Protein AF-A0A496T6Y1-F1 (afdb_monomer_lite)

Secondary structure (DSSP, 8-state):
----------SEEEEEESS--TTHHHHHHHTS-PEE--STTSEEEEEEE-TT--STT-EEEEE-SS-EEEEESSHHHHHHHHHHHHHHHHHHHHHS-S--

pLDDT: mean 82.59, std 15.87, range [31.66, 96.56]

Structure (mmCIF, N/CA/C/O backbone):
data_AF-A0A496T6Y1-F1
#
_entry.id   AF-A0A496T6Y1-F1
#
loop_
_atom_site.group_PDB
_atom_site.id
_atom_site.type_symbol
_atom_site.label_atom_id
_atom_site.label_alt_id
_atom_site.label_comp_id
_atom_site.label_asym_id
_atom_site.label_entity_id
_atom_site.label_seq_id
_atom_site.pdbx_PDB_ins_code
_atom_site.Cartn_x
_atom_site.Cartn_y
_atom_site.Cartn_z
_atom_site.occupancy
_atom_site.B_iso_or_equiv
_atom_site.auth_seq_id
_atom_site.auth_comp_id
_atom_site.auth_asym_id
_atom_site.auth_atom_id
_atom_site.pdbx_PDB_model_num
ATOM 1 N N . MET A 1 1 ? 3.579 -20.003 23.072 1.00 39.22 1 MET A N 1
ATOM 2 C CA . MET A 1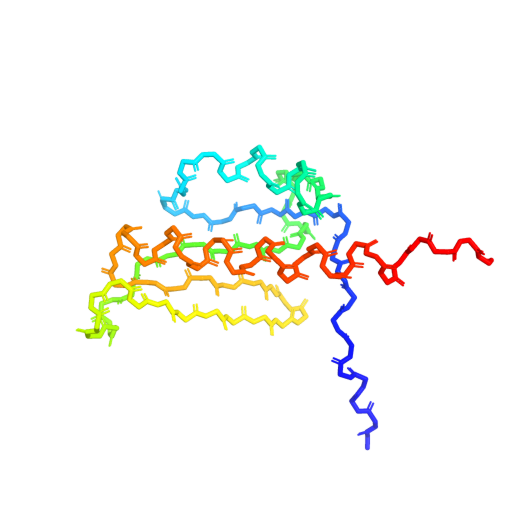 1 ? 2.795 -18.782 22.784 1.00 39.22 1 MET A CA 1
ATOM 3 C C . MET A 1 1 ? 2.076 -18.992 21.466 1.00 39.22 1 MET A C 1
ATOM 5 O O . MET A 1 1 ? 2.749 -19.178 20.462 1.00 39.22 1 MET A O 1
ATOM 9 N N . ALA A 1 2 ? 0.745 -19.044 21.466 1.00 41.97 2 ALA A N 1
ATOM 10 C CA . ALA A 1 2 ? -0.024 -19.116 20.229 1.00 41.97 2 ALA A CA 1
ATOM 11 C C . ALA A 1 2 ? -0.016 -17.723 19.587 1.00 41.97 2 ALA A C 1
ATOM 13 O O . ALA A 1 2 ? -0.673 -16.803 20.073 1.00 41.97 2 ALA A O 1
ATOM 14 N N . VAL A 1 3 ? 0.787 -17.542 18.542 1.00 45.28 3 VAL A N 1
ATOM 15 C CA . VAL A 1 3 ? 0.670 -16.362 17.688 1.00 45.28 3 VAL A CA 1
ATOM 16 C C . VAL A 1 3 ? -0.596 -16.585 16.876 1.00 45.28 3 VAL A C 1
ATOM 18 O O . VAL A 1 3 ? -0.602 -17.407 15.967 1.00 45.28 3 VAL A O 1
ATOM 21 N N . SER A 1 4 ? -1.686 -15.905 17.235 1.00 49.38 4 SER A N 1
ATOM 22 C CA . SER A 1 4 ? -2.791 -15.753 16.290 1.00 49.38 4 SER A CA 1
ATOM 23 C C . SER A 1 4 ? -2.223 -15.024 15.071 1.00 49.38 4 SER A C 1
ATOM 25 O O . SER A 1 4 ? -1.820 -13.861 15.168 1.00 49.38 4 SER A O 1
ATOM 27 N N . SER A 1 5 ? -2.087 -15.765 13.972 1.00 56.03 5 SER A N 1
ATOM 28 C CA . SER A 1 5 ? -1.551 -15.326 12.682 1.00 56.03 5 SER A CA 1
ATOM 29 C C . SER A 1 5 ? -2.594 -14.595 11.834 1.00 56.03 5 SER A C 1
ATOM 31 O O . SER A 1 5 ? -2.335 -14.293 10.671 1.00 56.03 5 SER A O 1
ATOM 33 N N . GLU A 1 6 ? -3.772 -14.310 12.393 1.00 64.44 6 GLU A N 1
ATOM 34 C CA . GLU A 1 6 ? -4.817 -13.575 11.697 1.00 64.44 6 GLU A CA 1
ATOM 35 C C . GLU A 1 6 ? -4.527 -12.075 11.688 1.00 64.44 6 GLU A C 1
ATOM 37 O O . GLU A 1 6 ? -4.361 -11.418 12.720 1.00 64.44 6 GLU A O 1
ATOM 42 N N . PHE A 1 7 ? -4.498 -11.527 10.478 1.00 66.88 7 PHE A N 1
ATOM 43 C CA . PHE A 1 7 ? -4.536 -10.096 10.256 1.00 66.88 7 PHE A CA 1
ATOM 44 C C . PHE A 1 7 ? -5.989 -9.622 10.353 1.00 66.88 7 PHE A C 1
ATOM 46 O O . PHE A 1 7 ? -6.768 -9.778 9.413 1.00 66.88 7 PHE A O 1
ATOM 53 N N . VAL A 1 8 ? -6.365 -9.044 11.495 1.00 69.69 8 VAL A N 1
ATOM 54 C CA . VAL A 1 8 ? -7.658 -8.363 11.628 1.00 69.69 8 VAL A CA 1
ATOM 55 C C . VAL A 1 8 ? -7.548 -7.024 10.906 1.00 69.69 8 VAL A C 1
ATOM 57 O O . VAL A 1 8 ? -6.862 -6.113 11.371 1.00 69.69 8 VAL A O 1
ATOM 60 N N . GLY A 1 9 ? -8.180 -6.926 9.735 1.00 71.12 9 GLY A N 1
ATOM 61 C CA . GLY A 1 9 ? -8.124 -5.727 8.905 1.00 71.12 9 GLY A CA 1
ATOM 62 C C . GLY A 1 9 ? -8.600 -4.475 9.662 1.00 71.12 9 GLY A C 1
ATOM 63 O O . GLY A 1 9 ? -9.618 -4.529 10.356 1.00 71.12 9 GLY A O 1
ATOM 64 N N . PRO A 1 10 ? -7.897 -3.333 9.547 1.00 79.12 10 PRO A N 1
ATOM 65 C CA . PRO A 1 10 ? -8.296 -2.097 10.216 1.00 79.12 10 PRO A CA 1
ATOM 66 C C . PRO A 1 10 ? -9.596 -1.540 9.619 1.00 79.12 10 PRO A C 1
ATOM 68 O O . PRO A 1 10 ? -9.826 -1.642 8.423 1.00 79.12 10 PRO A O 1
ATOM 71 N N . SER A 1 11 ? -10.429 -0.869 10.417 1.00 78.62 11 SER A N 1
ATOM 72 C CA . SER A 1 11 ? -11.632 -0.180 9.908 1.00 78.62 11 SER A CA 1
ATOM 73 C C . SER A 1 11 ? -11.340 1.231 9.376 1.00 78.62 11 SER A C 1
ATOM 75 O O . SER A 1 11 ? -12.080 1.763 8.541 1.00 78.62 11 SER A O 1
ATOM 77 N N . ALA A 1 12 ? -10.246 1.843 9.840 1.00 86.44 12 ALA A N 1
ATOM 78 C CA . ALA A 1 12 ? -9.764 3.145 9.402 1.00 86.44 12 ALA A CA 1
ATOM 79 C C . ALA A 1 12 ? -8.240 3.152 9.259 1.00 86.44 12 ALA A C 1
ATOM 81 O O . ALA A 1 12 ? -7.526 2.633 10.118 1.00 86.44 12 ALA A O 1
ATOM 82 N N . VAL A 1 13 ? -7.751 3.786 8.194 1.00 90.75 13 VAL A N 1
ATOM 83 C CA . VAL A 1 13 ? -6.329 3.838 7.852 1.00 90.75 13 VAL A CA 1
ATOM 84 C C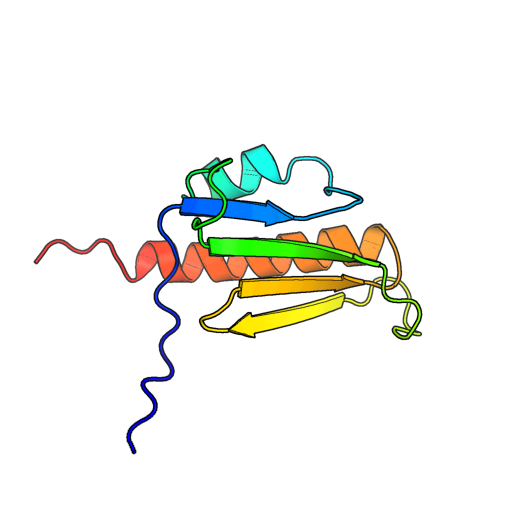 . VAL A 1 13 ? -5.848 5.257 7.603 1.00 90.75 13 VAL A C 1
ATOM 86 O O . VAL A 1 13 ? -6.590 6.099 7.092 1.00 90.75 13 VAL A O 1
ATOM 89 N N . ARG A 1 14 ? -4.585 5.518 7.935 1.00 93.06 14 ARG A N 1
ATOM 90 C CA . ARG A 1 14 ? -3.887 6.761 7.608 1.00 93.06 14 ARG 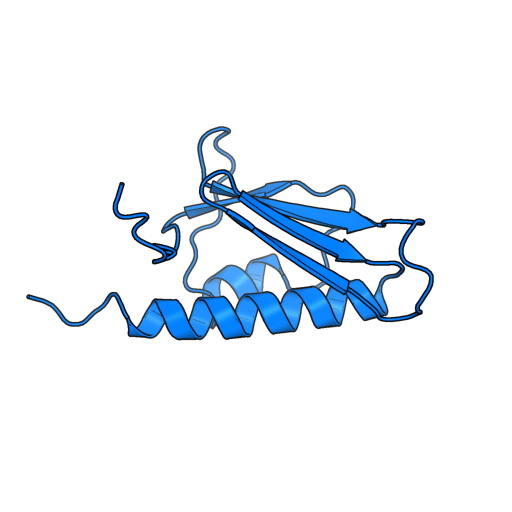A CA 1
ATOM 91 C C . ARG A 1 14 ? -2.827 6.484 6.556 1.00 93.06 14 ARG A C 1
ATOM 93 O O . ARG A 1 14 ? -1.972 5.625 6.742 1.00 93.06 14 ARG A O 1
ATOM 100 N N . LEU A 1 15 ? -2.866 7.245 5.470 1.00 91.94 15 LEU A N 1
ATOM 101 C CA . LEU A 1 15 ? -1.840 7.177 4.436 1.00 91.94 15 LEU A CA 1
ATOM 102 C C . LEU A 1 15 ? -0.616 7.982 4.867 1.00 91.94 15 LEU A C 1
ATOM 104 O O . LEU A 1 15 ? -0.743 9.148 5.243 1.00 91.94 15 LEU A O 1
ATOM 108 N N . GLN A 1 16 ? 0.550 7.354 4.793 1.00 86.25 16 GLN A N 1
ATOM 109 C CA . GLN A 1 16 ? 1.851 7.983 4.978 1.00 86.25 16 GLN A CA 1
ATOM 110 C C . GLN A 1 16 ? 2.619 7.812 3.672 1.00 86.25 16 GLN A C 1
ATOM 112 O O . GLN A 1 16 ? 2.995 6.703 3.330 1.00 86.25 16 GLN A O 1
ATOM 117 N N . ALA A 1 17 ? 2.794 8.858 2.876 1.00 72.62 17 ALA A N 1
ATOM 118 C CA . ALA A 1 17 ? 3.606 8.715 1.674 1.00 72.62 17 ALA A CA 1
ATOM 119 C C . ALA A 1 17 ? 4.141 10.058 1.203 1.00 72.62 17 ALA A C 1
ATOM 121 O O . ALA A 1 17 ? 3.440 11.067 1.289 1.00 72.62 17 ALA A O 1
ATOM 122 N N . GLU A 1 18 ? 5.342 10.027 0.631 1.00 68.81 18 GLU A N 1
ATOM 123 C CA . GLU A 1 18 ? 5.849 11.107 -0.219 1.00 68.81 18 GLU A CA 1
ATOM 124 C C . GLU A 1 18 ? 5.137 11.115 -1.580 1.00 68.81 18 GLU A C 1
ATOM 126 O O . GLU A 1 18 ? 4.882 12.177 -2.144 1.00 68.81 18 GLU A O 1
ATOM 131 N N . PHE A 1 19 ? 4.743 9.936 -2.079 1.00 73.94 19 PHE A N 1
ATOM 132 C CA . PHE A 1 19 ? 4.013 9.761 -3.333 1.00 73.94 19 PHE A CA 1
ATOM 133 C C . PHE A 1 19 ? 2.855 8.775 -3.162 1.00 73.94 19 PHE A C 1
ATOM 135 O O . PHE A 1 19 ? 3.038 7.662 -2.672 1.00 73.94 19 PHE A O 1
ATOM 142 N N . LEU A 1 20 ? 1.656 9.168 -3.598 1.00 82.25 20 LEU A N 1
ATOM 143 C CA . LEU A 1 20 ? 0.485 8.293 -3.592 1.00 82.25 20 LEU A CA 1
ATOM 144 C C . LEU A 1 20 ? 0.157 7.862 -5.024 1.00 82.25 20 LEU A C 1
ATOM 146 O O . LEU A 1 20 ? -0.065 8.741 -5.860 1.00 82.25 20 LEU A O 1
ATOM 150 N N . PRO A 1 21 ? 0.050 6.550 -5.307 1.00 83.06 21 PRO A N 1
ATOM 151 C CA . PRO A 1 21 ? -0.417 6.094 -6.607 1.00 83.06 21 PRO A CA 1
ATOM 152 C C . PRO A 1 21 ? -1.803 6.667 -6.943 1.00 83.06 21 PRO A C 1
ATOM 154 O O . PRO A 1 21 ? -2.661 6.870 -6.071 1.00 83.06 21 PRO A O 1
ATOM 157 N N . VAL A 1 22 ? -2.014 6.945 -8.231 1.00 86.25 22 VAL A N 1
ATOM 158 C CA . VAL A 1 22 ? -3.264 7.516 -8.747 1.00 86.25 22 VAL A CA 1
ATOM 159 C C . VAL A 1 22 ? -4.435 6.602 -8.387 1.00 86.25 22 VAL A C 1
ATOM 161 O O . VAL A 1 22 ? -4.355 5.386 -8.511 1.00 86.25 22 VAL A O 1
ATOM 164 N N . GLY A 1 23 ? -5.536 7.190 -7.915 1.00 88.31 23 GLY A N 1
ATOM 165 C CA . GLY A 1 23 ? -6.750 6.441 -7.574 1.00 88.31 23 GLY A CA 1
ATOM 166 C C . GLY A 1 23 ? -6.743 5.766 -6.197 1.00 88.31 23 GLY A C 1
ATOM 167 O O . GLY A 1 23 ? -7.822 5.493 -5.676 1.00 88.31 23 GLY A O 1
ATOM 168 N N . LEU A 1 24 ? -5.592 5.633 -5.524 1.00 88.44 24 LEU A N 1
ATOM 169 C CA . LEU A 1 24 ? -5.452 4.907 -4.251 1.00 88.44 24 LEU A CA 1
ATOM 170 C C . LEU A 1 24 ? -6.514 5.267 -3.200 1.00 88.44 24 LEU A C 1
ATOM 172 O O . LEU A 1 24 ? -7.128 4.397 -2.587 1.00 88.44 24 LEU A O 1
ATOM 176 N N . LYS A 1 25 ? -6.758 6.565 -2.978 1.00 90.44 25 LYS A N 1
ATOM 177 C CA . LYS A 1 25 ? -7.734 7.030 -1.974 1.00 90.44 25 LYS A CA 1
ATOM 178 C C . LYS A 1 25 ? -9.173 6.620 -2.298 1.00 90.44 25 LYS A C 1
ATOM 180 O O . LYS A 1 25 ? -9.992 6.514 -1.383 1.00 90.44 25 LYS A O 1
ATOM 185 N N . ARG A 1 26 ? -9.509 6.500 -3.583 1.00 91.50 26 ARG A N 1
ATOM 186 C CA . ARG A 1 26 ? -10.815 6.022 -4.046 1.00 91.50 26 ARG A CA 1
ATOM 187 C C . ARG A 1 26 ? -10.879 4.510 -3.866 1.00 91.50 26 ARG A C 1
ATOM 189 O O . ARG A 1 26 ? -11.817 4.035 -3.237 1.00 91.50 26 ARG A O 1
ATOM 196 N N . ASP A 1 27 ? -9.849 3.803 -4.309 1.00 90.94 27 ASP A N 1
ATOM 197 C CA . ASP A 1 27 ? -9.814 2.342 -4.327 1.00 90.94 27 ASP A CA 1
ATOM 198 C C . ASP A 1 27 ? -9.775 1.729 -2.923 1.00 90.94 27 ASP A C 1
ATOM 200 O O . ASP A 1 27 ? -10.496 0.774 -2.646 1.00 90.94 27 ASP A O 1
ATOM 204 N N . LEU A 1 28 ? -9.041 2.324 -1.977 1.00 88.56 28 LEU A N 1
ATOM 205 C CA . LEU A 1 28 ? -9.075 1.883 -0.575 1.00 88.56 28 LEU A CA 1
ATOM 206 C C . LEU A 1 28 ? -10.480 1.979 0.031 1.00 88.56 28 LEU A C 1
ATOM 208 O O . LEU A 1 28 ? -10.851 1.137 0.846 1.00 88.56 28 LEU A O 1
ATOM 212 N N . ARG A 1 29 ? -11.276 2.970 -0.389 1.00 88.31 29 ARG A N 1
ATOM 213 C CA . ARG A 1 29 ? -12.664 3.121 0.061 1.00 88.31 29 ARG A CA 1
ATOM 214 C C . ARG A 1 29 ? -13.597 2.138 -0.640 1.00 88.31 29 ARG A C 1
ATOM 216 O O . ARG A 1 29 ? -14.359 1.454 0.034 1.00 88.31 29 ARG A O 1
ATOM 223 N N . SER A 1 30 ? -13.557 2.064 -1.970 1.00 88.00 30 SER A N 1
ATOM 224 C CA . SER A 1 30 ? -14.504 1.257 -2.751 1.00 88.00 30 SER A CA 1
ATOM 225 C C . SER A 1 30 ? -14.186 -0.239 -2.725 1.00 88.00 30 SER A C 1
ATOM 227 O O . SER A 1 30 ? -15.089 -1.054 -2.537 1.00 88.00 30 SER A O 1
ATOM 229 N N . ILE A 1 31 ? -12.913 -0.597 -2.892 1.00 83.75 31 ILE A N 1
ATOM 230 C CA . ILE A 1 31 ? -12.435 -1.982 -2.999 1.00 83.75 31 ILE A CA 1
ATOM 231 C C . ILE A 1 31 ? -12.052 -2.511 -1.616 1.00 83.75 31 ILE A C 1
ATOM 233 O O . ILE A 1 31 ? -12.546 -3.558 -1.194 1.00 83.75 31 ILE A O 1
ATOM 237 N N . GLY A 1 32 ? -11.229 -1.755 -0.883 1.00 80.50 32 GLY A N 1
ATOM 238 C CA . GLY A 1 32 ? -10.760 -2.142 0.452 1.00 80.50 32 GLY A CA 1
ATOM 239 C C . GLY A 1 32 ? -11.807 -1.993 1.561 1.00 80.50 32 GLY A C 1
ATOM 240 O O . GLY A 1 32 ? -11.670 -2.614 2.608 1.00 80.50 32 GLY A O 1
ATOM 241 N N . GLY A 1 33 ? -12.855 -1.183 1.359 1.00 83.06 33 GLY A N 1
ATOM 242 C CA . GLY A 1 33 ? -13.855 -0.899 2.397 1.00 83.06 33 GLY A CA 1
ATOM 243 C C . GLY A 1 33 ? -13.314 -0.092 3.584 1.00 83.06 33 GLY A C 1
ATOM 244 O O . GLY A 1 33 ? -13.935 -0.068 4.644 1.00 83.06 33 GLY A O 1
ATOM 245 N N . LEU A 1 34 ? -12.161 0.562 3.425 1.00 86.44 34 LEU A N 1
ATOM 246 C CA . LEU A 1 34 ? -11.451 1.244 4.502 1.00 86.44 34 LEU A CA 1
ATOM 247 C C . LEU A 1 34 ? -11.845 2.719 4.588 1.00 86.44 34 LEU A C 1
ATOM 249 O O . LEU A 1 34 ? -11.916 3.424 3.577 1.00 86.44 34 LEU A O 1
ATOM 253 N N . LYS A 1 35 ? -12.022 3.233 5.809 1.00 89.50 35 LYS A N 1
ATOM 254 C CA . LYS A 1 35 ? -12.156 4.678 6.042 1.00 89.50 35 LYS A CA 1
ATOM 255 C C . LYS A 1 35 ? -10.777 5.335 6.011 1.00 89.50 35 LYS A C 1
ATOM 257 O O . LYS A 1 35 ? -9.853 4.866 6.664 1.00 89.50 35 LYS A O 1
ATOM 262 N N . LEU A 1 36 ? -10.633 6.449 5.296 1.00 90.19 36 LEU A N 1
ATOM 263 C CA . LEU A 1 36 ? -9.407 7.248 5.357 1.00 90.19 36 LEU A CA 1
ATOM 264 C C . LEU A 1 36 ? -9.480 8.214 6.538 1.00 90.19 36 LEU A C 1
ATOM 266 O O . LEU A 1 36 ? -10.437 8.977 6.651 1.00 90.19 36 LEU A O 1
ATOM 270 N N . SER A 1 37 ? -8.457 8.192 7.384 1.00 90.38 37 SER A N 1
ATOM 271 C CA . SER A 1 37 ? -8.319 9.051 8.555 1.00 90.38 37 SER A CA 1
ATOM 272 C C . SER A 1 37 ? -7.070 9.920 8.449 1.00 90.38 37 SER A C 1
ATOM 274 O O . SER A 1 37 ? -6.033 9.496 7.939 1.00 90.38 37 SER A O 1
ATOM 276 N N . THR A 1 38 ? -7.166 11.145 8.959 1.00 85.38 38 THR A N 1
ATOM 277 C CA . THR A 1 38 ? -6.035 12.065 9.143 1.00 85.38 38 THR A CA 1
ATOM 278 C C . THR A 1 38 ? -5.462 12.004 10.563 1.00 85.38 38 THR A C 1
ATOM 280 O O . THR A 1 38 ? -4.441 12.628 10.836 1.00 85.38 38 THR A O 1
ATOM 283 N N . VAL A 1 39 ? -6.085 11.240 11.469 1.00 86.12 39 VAL A N 1
ATOM 284 C CA . VAL A 1 39 ? -5.695 11.157 12.884 1.00 86.12 39 VAL A CA 1
ATOM 285 C C . VAL A 1 39 ? -4.411 10.324 13.043 1.00 86.12 39 VAL A C 1
ATOM 287 O O . VAL A 1 39 ? -4.348 9.216 12.503 1.00 86.12 39 VAL A O 1
ATOM 290 N N . PRO A 1 40 ? -3.407 10.784 13.819 1.00 77.94 40 PRO A N 1
ATOM 291 C CA . PRO A 1 40 ? -2.120 10.097 13.984 1.00 77.94 40 PRO A CA 1
ATOM 292 C C . PRO A 1 40 ? -2.184 8.631 14.447 1.00 77.94 40 PRO A C 1
ATOM 294 O O . PRO A 1 40 ? -1.287 7.870 14.089 1.00 77.94 40 PRO A O 1
ATOM 297 N N . GLY A 1 41 ? -3.237 8.229 15.171 1.00 82.19 41 GLY A N 1
ATOM 298 C CA . GLY A 1 41 ? -3.437 6.867 15.692 1.00 82.19 41 GLY A CA 1
ATOM 299 C C . GLY A 1 41 ? -4.220 5.901 14.794 1.00 82.19 41 GLY A C 1
ATOM 300 O O . GLY A 1 41 ? -4.441 4.762 15.191 1.00 82.19 41 GLY A O 1
ATOM 301 N N . ALA A 1 42 ? -4.669 6.323 13.607 1.00 90.00 42 ALA A N 1
ATOM 302 C CA . ALA A 1 42 ? -5.262 5.387 12.651 1.00 90.00 42 ALA A CA 1
ATOM 303 C C . ALA A 1 42 ? -4.187 4.482 12.028 1.00 90.00 42 ALA A C 1
ATOM 305 O O . ALA A 1 42 ? -3.040 4.900 11.855 1.00 90.00 42 ALA A O 1
ATOM 306 N N . TYR A 1 43 ? -4.579 3.257 11.669 1.00 91.19 43 TYR A N 1
ATOM 307 C CA . TYR A 1 43 ? -3.658 2.221 11.210 1.00 91.19 43 TYR A CA 1
ATOM 308 C C . TYR A 1 43 ? -2.880 2.678 9.960 1.00 91.19 43 TYR A C 1
ATOM 310 O O . TYR A 1 43 ? -3.502 3.078 8.969 1.00 91.19 43 TYR A O 1
ATOM 318 N N . PRO A 1 44 ? -1.539 2.683 9.979 1.00 93.44 44 PRO A N 1
ATOM 319 C CA . PRO A 1 44 ? -0.771 3.327 8.928 1.00 93.44 44 PRO A CA 1
ATOM 320 C C . PRO A 1 44 ? -0.590 2.425 7.703 1.00 93.44 44 PRO A C 1
ATOM 322 O O . PRO A 1 44 ? -0.302 1.234 7.817 1.00 93.44 44 PRO A O 1
ATOM 325 N N . ILE A 1 45 ? -0.719 3.025 6.520 1.00 93.12 45 ILE A N 1
ATOM 326 C CA . ILE A 1 45 ? -0.310 2.426 5.248 1.00 93.12 45 ILE A CA 1
ATOM 327 C C . ILE A 1 45 ? 0.702 3.356 4.589 1.00 93.12 45 ILE A C 1
ATOM 329 O O . ILE A 1 45 ? 0.388 4.517 4.310 1.00 93.12 45 ILE A O 1
ATOM 333 N N . GLU A 1 46 ? 1.894 2.831 4.331 1.00 94.06 46 GLU A N 1
ATOM 334 C CA . GLU A 1 46 ? 2.993 3.541 3.695 1.00 94.06 46 GLU A CA 1
ATOM 335 C C . GLU A 1 46 ? 3.244 3.061 2.263 1.00 94.06 46 GLU A C 1
ATOM 337 O O . GLU A 1 46 ? 3.269 1.860 1.994 1.00 94.06 46 GLU A O 1
ATOM 342 N N . PHE A 1 47 ? 3.477 4.009 1.355 1.00 93.44 47 PHE A N 1
ATOM 343 C CA . PHE A 1 47 ? 3.949 3.749 -0.005 1.00 93.44 47 PHE A CA 1
ATOM 344 C C . PHE A 1 47 ? 5.267 4.492 -0.214 1.00 93.44 47 PHE A C 1
ATOM 346 O O . PHE A 1 47 ? 5.312 5.712 -0.044 1.00 93.44 47 PHE A O 1
ATOM 353 N N . LYS A 1 48 ? 6.338 3.776 -0.574 1.00 93.12 48 LYS A N 1
ATOM 354 C CA . LYS A 1 48 ? 7.664 4.386 -0.755 1.00 93.12 48 LYS A CA 1
ATOM 355 C C . LYS A 1 48 ? 8.488 3.779 -1.879 1.00 93.12 48 LYS A C 1
ATOM 357 O O . LYS A 1 48 ? 8.315 2.619 -2.262 1.00 93.12 48 LYS A O 1
ATOM 362 N N . LEU A 1 49 ? 9.410 4.589 -2.391 1.00 91.81 49 LEU A N 1
ATOM 363 C CA . LEU A 1 49 ? 10.468 4.115 -3.268 1.00 91.81 49 LEU A CA 1
ATOM 364 C C . LEU A 1 49 ? 11.581 3.478 -2.434 1.00 91.81 49 LEU A C 1
ATOM 366 O O . LEU A 1 49 ? 11.930 3.959 -1.359 1.00 91.81 49 LEU A O 1
ATOM 370 N N . ASP A 1 50 ? 12.125 2.380 -2.937 1.00 92.56 50 ASP A N 1
ATOM 371 C CA . ASP A 1 50 ? 13.198 1.625 -2.309 1.00 92.56 50 ASP A CA 1
ATOM 372 C C . ASP A 1 50 ? 14.236 1.266 -3.373 1.00 92.56 50 ASP A C 1
ATOM 374 O O . ASP A 1 50 ? 14.062 0.330 -4.157 1.00 92.56 50 ASP A O 1
ATOM 378 N N . ALA A 1 51 ? 15.332 2.028 -3.390 1.00 88.19 51 ALA A N 1
ATOM 379 C CA . ALA A 1 51 ? 16.429 1.852 -4.337 1.00 88.19 51 ALA A CA 1
ATOM 380 C C . ALA A 1 51 ? 17.180 0.517 -4.161 1.00 88.19 51 ALA A C 1
ATOM 382 O O . ALA A 1 51 ? 17.954 0.138 -5.038 1.00 88.19 51 ALA A O 1
ATOM 383 N N . SER A 1 52 ? 16.956 -0.216 -3.060 1.00 91.69 52 SER A N 1
ATOM 384 C CA . SER A 1 52 ? 17.519 -1.561 -2.880 1.00 91.69 52 SER A CA 1
ATOM 385 C C . SER A 1 52 ? 16.812 -2.622 -3.733 1.00 91.69 52 SER A C 1
ATOM 387 O O . SER A 1 52 ? 17.349 -3.713 -3.940 1.00 91.69 52 SER A O 1
ATOM 389 N N . LEU A 1 53 ? 15.618 -2.323 -4.259 1.00 92.12 53 LEU A N 1
ATOM 390 C CA . LEU A 1 53 ? 14.890 -3.209 -5.160 1.00 92.12 53 LEU A CA 1
ATOM 391 C C . LEU A 1 53 ? 15.445 -3.076 -6.582 1.00 92.12 53 LEU A C 1
ATOM 393 O O . LEU A 1 53 ? 15.130 -2.149 -7.320 1.00 92.12 53 LEU A O 1
ATOM 397 N N . SER A 1 54 ? 16.267 -4.042 -6.988 1.00 85.94 54 SER A N 1
ATOM 398 C CA . SER A 1 54 ? 16.969 -4.015 -8.279 1.00 85.94 54 SER A CA 1
ATOM 399 C C . SER A 1 54 ? 16.105 -4.396 -9.484 1.00 85.94 54 SER A C 1
ATOM 401 O O . SER A 1 54 ? 16.509 -4.190 -10.628 1.00 85.94 54 SER A O 1
ATOM 403 N N . ARG A 1 55 ? 14.915 -4.968 -9.260 1.00 91.00 55 ARG A N 1
ATOM 404 C CA . ARG A 1 55 ? 14.016 -5.403 -10.335 1.00 91.00 55 ARG A CA 1
ATOM 405 C C . ARG A 1 55 ? 12.971 -4.335 -10.637 1.00 91.00 55 ARG A C 1
ATOM 407 O O . ARG A 1 55 ? 12.156 -3.981 -9.786 1.00 91.00 55 ARG A O 1
ATOM 414 N N . VAL A 1 56 ? 12.961 -3.879 -11.885 1.00 88.31 56 VAL A N 1
ATOM 415 C CA . VAL A 1 56 ? 11.931 -2.990 -12.438 1.00 88.31 56 VAL A CA 1
ATOM 416 C C . VAL A 1 56 ? 10.553 -3.618 -12.211 1.00 88.31 56 VAL A C 1
ATOM 418 O O . VAL A 1 56 ? 10.389 -4.824 -12.383 1.00 88.31 56 VAL A O 1
ATOM 421 N N . GLN A 1 57 ? 9.571 -2.805 -11.818 1.00 92.25 57 GLN A N 1
ATOM 422 C CA . GLN A 1 57 ? 8.189 -3.226 -11.548 1.00 92.25 57 GLN A CA 1
ATOM 423 C C . GLN A 1 57 ? 8.013 -4.198 -10.368 1.00 92.25 57 GLN A C 1
ATOM 425 O O . GLN A 1 57 ? 6.896 -4.632 -10.092 1.00 92.25 57 GLN A O 1
ATOM 430 N N . SER A 1 58 ? 9.083 -4.533 -9.644 1.00 94.31 58 SER A N 1
ATOM 431 C CA . SER A 1 58 ? 8.958 -5.307 -8.413 1.00 94.31 58 SER A CA 1
ATOM 432 C C . SER A 1 58 ? 8.416 -4.450 -7.273 1.00 94.31 58 SER A C 1
ATOM 434 O O . SER A 1 58 ? 8.623 -3.233 -7.213 1.00 94.31 58 SER A O 1
ATOM 436 N N . TYR A 1 59 ? 7.737 -5.118 -6.348 1.00 95.56 59 TYR A N 1
ATOM 437 C CA . TYR A 1 59 ? 7.306 -4.542 -5.088 1.00 95.56 59 TYR A CA 1
ATOM 438 C C . TYR A 1 59 ? 7.615 -5.504 -3.942 1.00 95.56 59 TYR A C 1
ATOM 440 O O . TYR A 1 59 ? 7.702 -6.720 -4.120 1.00 95.56 59 TYR A O 1
ATOM 448 N N . ARG A 1 60 ? 7.753 -4.939 -2.747 1.00 96.56 60 ARG A N 1
ATOM 449 C CA . ARG A 1 60 ? 7.739 -5.646 -1.471 1.00 96.56 60 ARG A CA 1
ATOM 450 C C . ARG A 1 60 ? 6.533 -5.153 -0.686 1.00 96.56 60 ARG A C 1
ATOM 452 O O . ARG A 1 60 ? 6.396 -3.952 -0.469 1.00 96.56 60 ARG A O 1
ATOM 459 N N . LEU A 1 61 ? 5.682 -6.082 -0.264 1.00 95.75 61 LEU A N 1
ATOM 460 C CA . LEU A 1 61 ? 4.557 -5.818 0.626 1.00 95.75 61 LEU A CA 1
ATOM 461 C C . LEU A 1 61 ? 4.881 -6.394 2.006 1.00 95.75 61 LEU A C 1
ATOM 463 O O . LEU A 1 61 ? 5.068 -7.601 2.142 1.00 95.75 61 LEU A O 1
ATOM 467 N N . THR A 1 62 ? 4.922 -5.532 3.015 1.00 94.06 62 THR A N 1
ATOM 468 C CA . THR A 1 62 ? 5.064 -5.923 4.421 1.00 94.06 62 THR A CA 1
ATOM 469 C C . THR A 1 62 ? 3.772 -5.582 5.149 1.00 94.06 62 THR A C 1
ATOM 471 O O . THR A 1 62 ? 3.295 -4.455 5.042 1.00 94.06 62 THR A O 1
ATOM 474 N N . MET A 1 63 ? 3.209 -6.539 5.887 1.00 90.38 63 MET A N 1
ATOM 475 C CA . MET A 1 63 ? 1.999 -6.352 6.693 1.00 90.38 63 MET A CA 1
ATOM 476 C C . MET A 1 63 ? 2.267 -6.836 8.116 1.00 90.38 63 MET A C 1
ATOM 478 O O . MET A 1 63 ? 2.742 -7.956 8.307 1.00 90.38 63 MET A O 1
ATOM 482 N N . SER A 1 64 ? 1.966 -6.007 9.110 1.00 88.62 64 SER A N 1
ATOM 483 C CA . SER A 1 64 ? 2.112 -6.351 10.527 1.00 88.62 64 SER A CA 1
ATOM 484 C C . SER A 1 64 ? 1.004 -5.711 11.370 1.00 88.62 64 SER A C 1
ATOM 486 O O . SER A 1 64 ? 0.075 -5.100 10.841 1.00 88.62 64 SER A O 1
ATOM 488 N N . ARG A 1 65 ? 1.060 -5.840 12.700 1.00 84.44 65 ARG A N 1
ATOM 489 C CA . ARG A 1 65 ? 0.088 -5.170 13.586 1.00 84.44 65 ARG A CA 1
ATOM 490 C C . ARG A 1 65 ? 0.304 -3.658 13.651 1.00 84.44 65 ARG A C 1
ATOM 492 O O . ARG A 1 65 ? -0.615 -2.922 13.988 1.00 84.44 65 ARG A O 1
ATOM 499 N N . GLU A 1 66 ? 1.504 -3.211 13.315 1.00 88.88 66 GLU A N 1
ATOM 500 C CA . GLU A 1 66 ? 1.946 -1.825 13.394 1.00 88.88 66 GLU A CA 1
ATOM 501 C C . GLU A 1 66 ? 1.650 -1.047 12.108 1.00 88.88 66 GLU A C 1
ATOM 503 O O . GLU A 1 66 ? 1.571 0.177 12.157 1.00 88.88 66 GLU A O 1
ATOM 508 N N . GLY A 1 67 ? 1.474 -1.728 10.970 1.00 91.50 67 GLY A N 1
ATOM 509 C CA . GLY A 1 67 ? 1.188 -1.070 9.700 1.00 91.50 67 GLY A CA 1
ATOM 510 C C . GLY A 1 67 ? 1.369 -1.948 8.469 1.00 91.50 67 GLY A C 1
ATOM 511 O O . GLY A 1 67 ? 1.772 -3.112 8.542 1.00 91.50 67 GLY A O 1
ATOM 512 N N . ILE A 1 68 ? 1.088 -1.344 7.316 1.00 93.12 68 ILE A N 1
ATOM 513 C CA . ILE A 1 68 ? 1.386 -1.904 5.997 1.00 93.12 68 ILE A CA 1
ATOM 514 C C . ILE A 1 68 ? 2.381 -0.994 5.291 1.00 93.12 68 ILE A C 1
ATOM 516 O O . ILE A 1 68 ? 2.213 0.223 5.289 1.00 93.12 68 ILE A O 1
ATOM 520 N N . THR A 1 69 ? 3.368 -1.582 4.624 1.00 95.25 69 THR A N 1
ATOM 521 C CA . THR A 1 69 ? 4.298 -0.853 3.759 1.00 95.25 69 THR A CA 1
ATOM 522 C C . THR A 1 69 ? 4.373 -1.518 2.392 1.00 95.25 69 THR A C 1
ATOM 524 O O . THR A 1 69 ? 4.611 -2.723 2.292 1.00 95.25 69 THR A O 1
ATOM 527 N N . VAL A 1 70 ? 4.219 -0.716 1.340 1.00 95.44 70 VAL A N 1
ATOM 528 C CA . VAL A 1 70 ? 4.496 -1.081 -0.050 1.00 95.44 70 VAL A CA 1
ATOM 529 C C . VAL A 1 70 ? 5.757 -0.341 -0.496 1.00 95.44 70 VAL A C 1
ATOM 531 O O . VAL A 1 70 ? 5.746 0.878 -0.675 1.00 95.44 70 VAL A O 1
ATOM 534 N N . SER A 1 71 ? 6.847 -1.084 -0.666 1.00 95.25 71 SER A N 1
ATOM 535 C CA . SER A 1 71 ? 8.137 -0.571 -1.144 1.00 95.25 71 SER A CA 1
ATOM 536 C C . SER A 1 71 ? 8.373 -1.003 -2.582 1.00 95.25 71 SER A C 1
ATOM 538 O O . SER A 1 71 ? 8.195 -2.182 -2.892 1.00 95.25 71 SER A O 1
ATOM 540 N N . THR A 1 72 ? 8.792 -0.093 -3.462 1.00 94.56 72 THR A N 1
ATOM 541 C CA . THR A 1 72 ? 8.947 -0.393 -4.900 1.00 94.56 72 THR A CA 1
ATOM 542 C C . THR A 1 72 ? 10.158 0.295 -5.513 1.00 94.56 72 THR A C 1
ATOM 544 O O . THR A 1 72 ? 10.588 1.336 -5.031 1.00 94.56 72 THR A O 1
ATOM 547 N N . ALA A 1 73 ? 10.701 -0.265 -6.593 1.00 92.88 73 ALA A N 1
ATOM 548 C CA . ALA A 1 73 ? 11.812 0.362 -7.313 1.00 92.88 73 ALA A CA 1
ATOM 549 C C . ALA A 1 73 ? 11.365 1.580 -8.147 1.00 92.88 73 ALA A C 1
ATOM 551 O O . ALA A 1 73 ? 12.166 2.461 -8.449 1.00 92.88 73 ALA A O 1
ATOM 552 N N . ASN A 1 74 ? 10.101 1.595 -8.585 1.00 91.56 74 ASN A N 1
ATOM 553 C CA . ASN A 1 74 ? 9.556 2.579 -9.515 1.00 91.56 74 ASN A CA 1
ATOM 554 C C . ASN A 1 74 ? 8.017 2.603 -9.520 1.00 91.56 74 ASN A C 1
ATOM 556 O O . ASN A 1 74 ? 7.351 1.743 -8.946 1.00 91.56 74 ASN A O 1
ATOM 560 N N . GLU A 1 75 ? 7.450 3.579 -10.229 1.00 90.75 75 GLU A N 1
ATOM 561 C CA . GLU A 1 75 ? 6.004 3.808 -10.317 1.00 90.75 75 GLU A CA 1
ATOM 562 C C . GLU A 1 75 ? 5.188 2.605 -10.853 1.00 90.75 75 GLU A C 1
ATOM 564 O O . GLU A 1 75 ? 4.152 2.289 -10.258 1.00 90.75 75 GLU A O 1
ATOM 569 N N . PRO A 1 76 ? 5.622 1.856 -11.890 1.00 91.81 76 PRO A N 1
ATOM 570 C CA . PRO A 1 76 ? 4.923 0.627 -12.275 1.00 91.81 76 PRO A CA 1
ATOM 571 C C . PRO A 1 76 ? 4.835 -0.401 -11.138 1.00 91.81 76 PRO A C 1
ATOM 573 O O . PRO A 1 76 ? 3.767 -0.962 -10.894 1.00 91.81 76 PRO A O 1
ATOM 576 N N . GLY A 1 77 ? 5.928 -0.601 -10.391 1.00 93.50 77 GLY A N 1
ATOM 577 C CA . GLY A 1 77 ? 5.932 -1.485 -9.223 1.00 93.50 77 GLY A CA 1
ATOM 578 C C . GLY A 1 77 ? 4.962 -1.007 -8.146 1.00 93.50 77 GLY A C 1
ATOM 579 O O . GLY A 1 77 ? 4.273 -1.822 -7.534 1.00 93.50 77 GLY A O 1
ATOM 580 N N . MET A 1 78 ? 4.845 0.315 -7.964 1.00 92.88 78 MET A N 1
ATOM 581 C CA . MET A 1 78 ? 3.883 0.933 -7.043 1.00 92.88 78 MET A CA 1
ATOM 582 C C . MET A 1 78 ? 2.445 0.551 -7.377 1.00 92.88 78 MET A C 1
ATOM 584 O O . MET A 1 78 ? 1.674 0.177 -6.492 1.00 92.88 78 MET A O 1
ATOM 588 N N . THR A 1 79 ? 2.102 0.588 -8.662 1.00 91.81 79 THR A N 1
ATOM 589 C CA . THR A 1 79 ? 0.770 0.205 -9.136 1.00 91.81 79 THR A CA 1
ATOM 590 C C . THR A 1 79 ? 0.478 -1.265 -8.832 1.00 91.81 79 THR A C 1
ATOM 592 O O . THR A 1 79 ? -0.582 -1.577 -8.290 1.00 91.81 79 THR A O 1
ATOM 595 N N . TYR A 1 80 ? 1.423 -2.170 -9.096 1.00 94.06 80 TYR A N 1
ATOM 596 C CA . TYR A 1 80 ? 1.238 -3.601 -8.825 1.00 94.06 80 TYR A CA 1
ATOM 597 C C . TYR A 1 80 ? 1.174 -3.929 -7.330 1.00 94.06 80 TYR A C 1
ATOM 599 O O . TYR A 1 80 ? 0.336 -4.729 -6.902 1.00 94.06 80 TYR A O 1
ATOM 607 N N . GLY A 1 81 ? 1.996 -3.267 -6.513 1.00 94.44 81 GLY A N 1
ATOM 608 C CA . GLY A 1 81 ? 1.939 -3.396 -5.059 1.00 94.44 81 GLY A CA 1
ATOM 609 C C . GLY A 1 81 ? 0.604 -2.915 -4.485 1.00 94.44 81 GLY A C 1
ATOM 610 O O . GLY A 1 81 ? 0.003 -3.605 -3.662 1.00 94.44 81 GLY A O 1
ATOM 611 N N . MET A 1 82 ? 0.090 -1.779 -4.972 1.00 93.50 82 MET A N 1
ATOM 612 C CA . MET A 1 82 ? -1.240 -1.275 -4.612 1.00 93.50 82 MET A CA 1
ATOM 613 C C . MET A 1 82 ? -2.347 -2.261 -4.998 1.00 93.50 82 MET A C 1
ATOM 615 O O . MET A 1 82 ? -3.204 -2.565 -4.171 1.00 93.50 82 MET A O 1
ATOM 619 N N . GLN A 1 83 ? -2.339 -2.769 -6.233 1.00 93.12 83 GLN A N 1
ATOM 620 C CA . GLN A 1 83 ? -3.343 -3.728 -6.703 1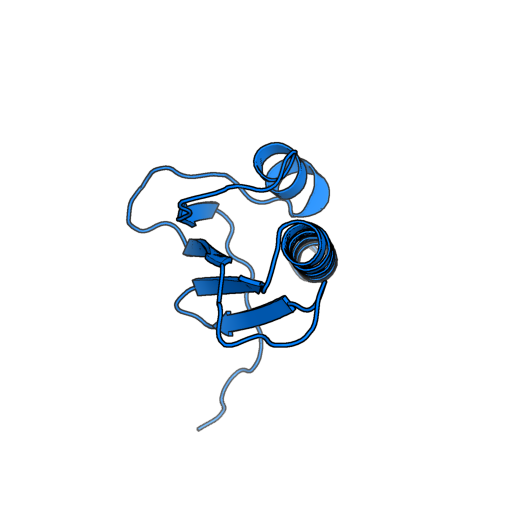.00 93.12 83 GLN A CA 1
ATOM 621 C C . GLN A 1 83 ? -3.351 -5.001 -5.851 1.00 93.12 83 GLN A C 1
ATOM 623 O O . GLN A 1 83 ? -4.418 -5.450 -5.434 1.00 93.12 83 GLN A O 1
ATOM 628 N N . THR A 1 84 ? -2.171 -5.529 -5.521 1.00 95.12 84 THR A N 1
ATOM 629 C CA . THR A 1 84 ? -2.029 -6.700 -4.643 1.00 95.12 84 THR A CA 1
ATOM 630 C C . THR A 1 84 ? -2.593 -6.426 -3.251 1.00 95.12 84 THR A C 1
ATOM 632 O O . THR A 1 84 ? -3.367 -7.223 -2.725 1.00 95.12 84 THR A O 1
ATOM 635 N N . LEU A 1 85 ? -2.250 -5.279 -2.656 1.00 93.00 85 LEU A N 1
ATOM 636 C CA . LEU A 1 85 ? -2.780 -4.882 -1.354 1.00 93.00 85 LEU A CA 1
ATOM 637 C C . LEU A 1 85 ? -4.314 -4.798 -1.375 1.00 93.00 85 LEU A C 1
ATOM 639 O O . LEU A 1 85 ? -4.970 -5.330 -0.483 1.00 93.00 85 LEU A O 1
ATOM 643 N N . LEU A 1 86 ? -4.897 -4.164 -2.393 1.00 91.50 86 LEU A N 1
ATOM 644 C CA . LEU A 1 86 ? -6.349 -4.043 -2.525 1.00 91.50 86 LEU A CA 1
ATOM 645 C C . LEU A 1 86 ? -7.029 -5.412 -2.637 1.00 91.50 86 LEU A C 1
ATOM 647 O O . LEU A 1 86 ? -8.023 -5.640 -1.953 1.00 91.50 86 LEU A O 1
ATOM 651 N N . GLN A 1 87 ? -6.472 -6.330 -3.432 1.00 90.75 87 GLN A N 1
ATOM 652 C CA . GLN A 1 87 ? -6.975 -7.703 -3.551 1.00 90.75 87 GLN A CA 1
ATOM 653 C C . GLN A 1 87 ? -6.959 -8.430 -2.201 1.00 90.75 87 GLN A C 1
ATOM 655 O O . GLN A 1 87 ? -7.960 -9.034 -1.821 1.00 90.75 87 GLN A O 1
ATOM 660 N N . ILE A 1 88 ? -5.864 -8.317 -1.441 1.00 89.38 88 ILE A N 1
ATOM 661 C CA . ILE A 1 88 ? -5.751 -8.893 -0.094 1.00 89.38 88 ILE A CA 1
ATOM 662 C C . ILE A 1 88 ? -6.806 -8.296 0.849 1.00 89.38 88 ILE A C 1
ATOM 664 O O . ILE A 1 88 ? -7.502 -9.030 1.547 1.00 89.38 88 ILE A O 1
ATOM 668 N N . LEU A 1 89 ? -6.975 -6.971 0.855 1.00 85.81 89 LEU A N 1
ATOM 669 C CA . LEU A 1 89 ? -7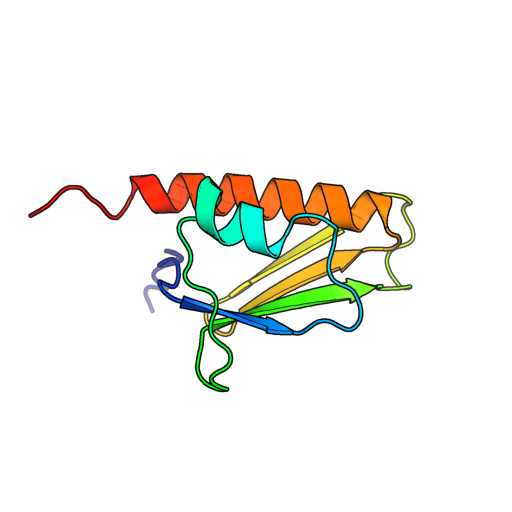.970 -6.297 1.696 1.00 85.81 89 LEU A CA 1
ATOM 670 C C . LEU A 1 89 ? -9.405 -6.717 1.351 1.00 85.81 89 LEU A C 1
ATOM 672 O O . LEU A 1 89 ? -10.235 -6.863 2.248 1.00 85.81 89 LEU A O 1
ATOM 676 N N . THR A 1 90 ? -9.702 -6.966 0.073 1.00 84.81 90 THR A N 1
ATOM 677 C CA . THR A 1 90 ? -11.005 -7.497 -0.347 1.00 84.81 90 THR A CA 1
ATOM 678 C C . THR A 1 90 ? -11.273 -8.891 0.222 1.00 84.81 90 THR A C 1
ATOM 680 O O . THR A 1 90 ? -12.411 -9.161 0.605 1.00 84.81 90 THR A O 1
ATOM 683 N N . LEU A 1 91 ? -10.256 -9.752 0.353 1.00 82.00 91 LEU A N 1
ATOM 684 C CA . LEU A 1 91 ? -10.420 -11.058 1.002 1.00 82.00 91 LEU A CA 1
ATOM 685 C C . LEU A 1 91 ? -10.839 -10.892 2.469 1.00 82.00 91 LEU A C 1
ATOM 687 O O . LEU A 1 91 ? -11.775 -11.548 2.916 1.00 82.00 91 LEU A O 1
ATOM 691 N N . PHE A 1 92 ? -10.228 -9.953 3.197 1.00 74.44 92 PHE A N 1
ATOM 692 C CA . PHE A 1 92 ? -10.575 -9.687 4.598 1.00 74.44 92 PHE A CA 1
ATOM 693 C C . PHE A 1 92 ? -11.937 -9.012 4.779 1.00 74.44 92 PHE A C 1
ATOM 695 O O . PHE A 1 92 ? -12.617 -9.272 5.771 1.00 74.44 92 PHE A O 1
ATOM 702 N N . LYS A 1 93 ? -12.388 -8.211 3.806 1.00 68.19 93 LYS A N 1
ATOM 703 C CA . LYS A 1 93 ?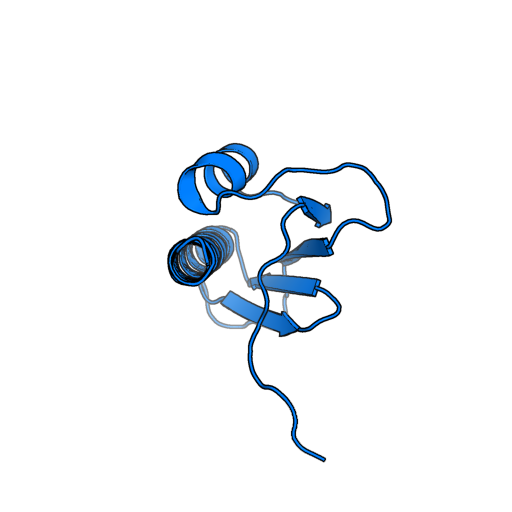 -13.745 -7.642 3.801 1.00 68.19 93 LYS A CA 1
ATOM 704 C C . LYS A 1 93 ? -14.824 -8.733 3.876 1.00 68.19 93 LYS A C 1
ATOM 706 O O . LYS A 1 93 ? -15.860 -8.513 4.496 1.00 68.19 93 LYS A O 1
ATOM 711 N N . GLY A 1 94 ? -14.576 -9.901 3.276 1.00 53.06 94 GLY A N 1
ATOM 712 C CA . GLY A 1 94 ? -15.492 -11.047 3.294 1.00 53.06 94 GLY A CA 1
ATOM 713 C C . GLY A 1 94 ? -15.442 -11.897 4.569 1.00 53.06 94 GLY A C 1
ATOM 714 O O . GLY A 1 94 ? -16.383 -12.636 4.835 1.00 53.06 94 GLY A O 1
ATOM 715 N N . VAL A 1 95 ? -14.382 -11.784 5.374 1.00 49.66 95 VAL A N 1
ATOM 716 C CA . VAL A 1 95 ? -14.186 -12.596 6.592 1.00 49.66 95 VAL A CA 1
ATOM 717 C C . VAL A 1 95 ? -14.820 -11.938 7.833 1.00 49.66 95 VAL A C 1
ATOM 719 O O . VAL A 1 95 ? -15.007 -12.595 8.851 1.00 49.66 95 VAL A O 1
ATOM 722 N N . GLY A 1 96 ? -15.222 -10.663 7.749 1.00 46.41 96 GLY A N 1
ATOM 723 C CA . GLY A 1 96 ? -15.681 -9.861 8.894 1.00 46.41 96 GLY A CA 1
ATOM 724 C C . GLY A 1 96 ? -17.120 -9.327 8.862 1.00 46.41 96 GLY A C 1
ATOM 725 O O . GLY A 1 96 ? -17.397 -8.394 9.608 1.00 46.41 96 GLY A O 1
ATOM 726 N N . LEU A 1 97 ? -18.027 -9.851 8.026 1.00 41.09 97 LEU A N 1
ATOM 727 C CA . LEU A 1 97 ? -19.450 -9.446 8.009 1.00 41.09 97 LEU A CA 1
ATOM 728 C C . LEU A 1 97 ? -20.404 -10.624 7.725 1.00 41.09 97 LEU A C 1
ATOM 730 O O . LEU A 1 97 ? -21.274 -10.545 6.862 1.00 41.09 97 LEU A O 1
ATOM 734 N N . SER A 1 98 ? -20.266 -11.721 8.471 1.00 31.66 98 SER A N 1
ATOM 735 C CA . SER A 1 98 ? -21.452 -12.497 8.846 1.00 31.66 98 SER A CA 1
ATOM 736 C C . SER A 1 98 ? -21.780 -12.086 10.268 1.00 31.66 98 SER A C 1
ATOM 738 O O . SER A 1 98 ? -21.034 -12.412 11.189 1.00 31.66 98 SER A O 1
ATOM 740 N N . GLU A 1 99 ? -22.864 -11.336 10.424 1.00 42.97 99 GLU A N 1
ATOM 741 C CA . GLU A 1 99 ? -23.477 -11.064 11.717 1.00 42.97 99 GLU A CA 1
ATOM 742 C C . GLU A 1 99 ? -23.603 -12.376 12.509 1.00 42.97 99 GLU A C 1
ATOM 744 O O . GLU A 1 99 ? -24.171 -13.364 12.032 1.00 42.97 99 GLU A O 1
ATOM 749 N N . ARG A 1 100 ? -23.017 -12.384 13.704 1.00 36.28 100 ARG A N 1
ATOM 750 C CA . ARG A 1 100 ? -23.407 -13.223 14.830 1.00 36.28 100 ARG A CA 1
ATOM 751 C C . ARG A 1 100 ? -23.455 -12.335 16.058 1.00 36.28 100 ARG A C 1
ATOM 753 O O . ARG A 1 100 ? -22.519 -11.517 16.204 1.00 36.28 100 ARG A O 1
#

Radius of gyration: 14.01 Å; chains: 1; bounding box: 41×31×35 Å

Sequence (100 aa):
MAVSSEFVGPSAVRLQAEFLPVGLKRDLRSIGGLKLSTVPGAYPIEFKLDASLSRVQSYRLTMSREGITVSTANEPGMTYGMQTLLQILTLFKGVGLSER

Foldseek 3Di:
DDDPPDDQDFQEEEEDEPDDAPCLVVLCCPQLVHHYDPDPPGAYEYEEEDCVPPDALAWDWDDDPRHIYIYHNDNNVSVVSSVVVSVVSNVSVVVPDPDD